Protein AF-A0A4Q3S4Y3-F1 (afdb_monomer_lite)

Secondary structure (DSSP, 8-state):
--SSSSSSTTSSS---------B--HHHHHHHHHHHHHHHHHHSSSHHHHHHHHHHHHHHHHTTTTTT--BHHHHHHHHHHHHHHHHT-TT------HHHHHHHHS--S--S------------------PPP----

Radius of gyration: 25.53 Å; chains: 1; bounding box: 61×47×83 Å

Structure (mmCIF, N/CA/C/O backbone):
data_AF-A0A4Q3S4Y3-F1
#
_entry.id   AF-A0A4Q3S4Y3-F1
#
loop_
_atom_site.group_PDB
_atom_site.id
_atom_site.type_symbol
_atom_site.label_atom_id
_atom_site.label_alt_id
_atom_site.label_comp_id
_atom_site.label_asym_id
_atom_site.label_entity_id
_atom_site.label_seq_id
_atom_site.pdbx_PDB_ins_code
_atom_site.Cartn_x
_atom_site.Cartn_y
_atom_site.Cartn_z
_atom_site.occupancy
_atom_site.B_iso_or_equiv
_atom_site.auth_seq_id
_atom_site.auth_comp_id
_atom_site.auth_asym_id
_atom_site.auth_atom_id
_atom_site.pdbx_PDB_model_num
ATOM 1 N N . MET A 1 1 ? 48.819 12.929 -42.596 1.00 55.38 1 MET A N 1
ATOM 2 C CA . MET A 1 1 ? 48.352 12.355 -41.310 1.00 55.38 1 MET A CA 1
ATOM 3 C C . MET A 1 1 ? 47.287 13.236 -40.634 1.00 55.38 1 MET A C 1
ATOM 5 O O . MET A 1 1 ? 47.481 13.686 -39.518 1.00 55.38 1 MET A O 1
ATOM 9 N N . ARG A 1 2 ? 46.158 13.527 -41.299 1.00 53.62 2 ARG A N 1
ATOM 10 C CA . ARG A 1 2 ? 45.010 14.245 -40.686 1.00 53.62 2 ARG A CA 1
ATOM 11 C C . ARG A 1 2 ? 43.663 13.544 -40.907 1.00 53.62 2 ARG A C 1
ATOM 13 O O . ARG A 1 2 ? 42.694 13.854 -40.235 1.00 53.62 2 ARG A O 1
ATOM 20 N N . ILE A 1 3 ? 43.636 12.551 -41.797 1.00 51.25 3 ILE A N 1
ATOM 21 C CA . ILE A 1 3 ? 42.445 11.761 -42.142 1.00 51.25 3 ILE A CA 1
ATOM 22 C C . ILE A 1 3 ? 42.269 10.568 -41.177 1.00 51.25 3 ILE A C 1
ATOM 24 O O . ILE A 1 3 ? 41.163 10.079 -40.993 1.00 51.25 3 ILE A O 1
ATOM 28 N N . LEU A 1 4 ? 43.335 10.158 -40.473 1.00 42.78 4 LEU A N 1
ATOM 29 C CA . LEU A 1 4 ? 43.306 9.037 -39.522 1.00 42.78 4 LEU A CA 1
ATOM 30 C C . LEU A 1 4 ? 42.667 9.395 -38.164 1.00 42.78 4 LEU A C 1
ATOM 32 O O . LEU A 1 4 ? 42.208 8.512 -37.452 1.00 42.78 4 LEU A O 1
ATOM 36 N N . HIS A 1 5 ? 42.587 10.682 -37.809 1.00 45.69 5 HIS A N 1
ATOM 37 C CA . HIS A 1 5 ? 41.916 11.130 -36.578 1.00 45.69 5 HIS A CA 1
ATOM 38 C C . HIS A 1 5 ? 40.423 11.418 -36.769 1.00 45.69 5 HIS A C 1
ATOM 40 O O . HIS A 1 5 ? 39.700 11.525 -35.785 1.00 45.69 5 HIS A O 1
ATOM 46 N N . LEU A 1 6 ? 39.938 11.476 -38.016 1.00 42.94 6 LEU A N 1
ATOM 47 C CA . LEU A 1 6 ? 38.515 11.692 -38.291 1.00 42.94 6 LEU A CA 1
ATOM 48 C C . LEU A 1 6 ? 37.678 10.402 -38.174 1.00 42.94 6 LEU A C 1
ATOM 50 O O . LEU A 1 6 ? 36.459 10.473 -38.084 1.00 42.94 6 LEU A O 1
ATOM 54 N N . LEU A 1 7 ? 38.327 9.232 -38.150 1.00 45.72 7 LEU A N 1
ATOM 55 C CA . LEU A 1 7 ? 37.680 7.910 -38.124 1.00 45.72 7 LEU A CA 1
ATOM 56 C C . LEU A 1 7 ? 37.496 7.325 -36.712 1.00 45.72 7 LEU A C 1
ATOM 58 O O . LEU A 1 7 ? 36.785 6.341 -36.553 1.00 45.72 7 LEU A O 1
ATOM 62 N N . ILE A 1 8 ? 38.104 7.931 -35.686 1.00 50.34 8 ILE A N 1
ATOM 63 C CA . ILE A 1 8 ? 37.985 7.486 -34.283 1.00 50.34 8 ILE A CA 1
ATOM 64 C C . ILE A 1 8 ? 36.903 8.289 -33.529 1.00 50.34 8 ILE A C 1
ATOM 66 O O . ILE A 1 8 ? 36.386 7.837 -32.514 1.00 50.34 8 ILE A O 1
ATOM 70 N N . SER A 1 9 ? 36.483 9.444 -34.060 1.00 46.34 9 SER A N 1
ATOM 71 C CA . SER A 1 9 ? 35.478 10.314 -33.426 1.00 46.34 9 SER A CA 1
ATOM 72 C C . SER A 1 9 ? 34.021 9.879 -33.646 1.00 46.34 9 SER A C 1
ATOM 74 O O . SER A 1 9 ? 33.128 10.400 -32.985 1.00 46.34 9 SER A O 1
ATOM 76 N N . THR A 1 10 ? 33.755 8.944 -34.562 1.00 50.88 10 THR A N 1
ATOM 77 C CA . THR A 1 10 ? 32.397 8.488 -34.923 1.00 50.88 10 THR A CA 1
ATOM 78 C C . THR A 1 10 ? 31.917 7.257 -34.152 1.00 50.88 10 THR A C 1
ATOM 80 O O . THR A 1 10 ? 30.771 6.848 -34.319 1.00 50.88 10 THR A O 1
ATOM 83 N N . LEU A 1 11 ? 32.738 6.681 -33.269 1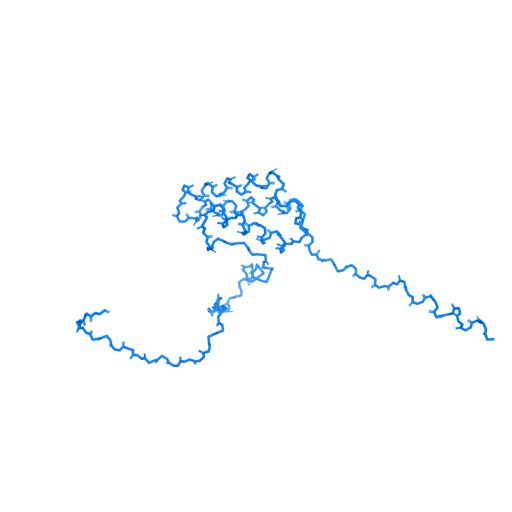.00 51.53 11 LEU A N 1
ATOM 84 C CA . LEU A 1 11 ? 32.415 5.451 -32.537 1.00 51.53 11 LEU A CA 1
ATOM 85 C C . LEU A 1 11 ? 32.033 5.722 -31.070 1.00 51.53 11 LEU A C 1
ATOM 87 O O . LEU A 1 11 ? 32.508 5.047 -30.164 1.00 51.53 11 LEU A O 1
ATOM 91 N N . ALA A 1 12 ? 31.209 6.746 -30.825 1.00 55.12 12 ALA A N 1
ATOM 92 C CA . ALA A 1 12 ? 30.870 7.198 -29.469 1.00 55.12 12 ALA A CA 1
ATOM 93 C C . ALA A 1 12 ? 29.370 7.444 -29.206 1.00 55.12 12 ALA A C 1
ATOM 95 O O . ALA A 1 12 ? 29.053 8.156 -28.258 1.00 55.12 12 ALA A O 1
ATOM 96 N N . LEU A 1 13 ? 28.428 6.922 -30.008 1.00 57.16 13 LEU A N 1
ATOM 97 C CA . LEU A 1 13 ? 27.037 7.416 -29.923 1.00 57.16 13 LEU A CA 1
ATOM 98 C C . LEU A 1 13 ? 25.885 6.411 -29.839 1.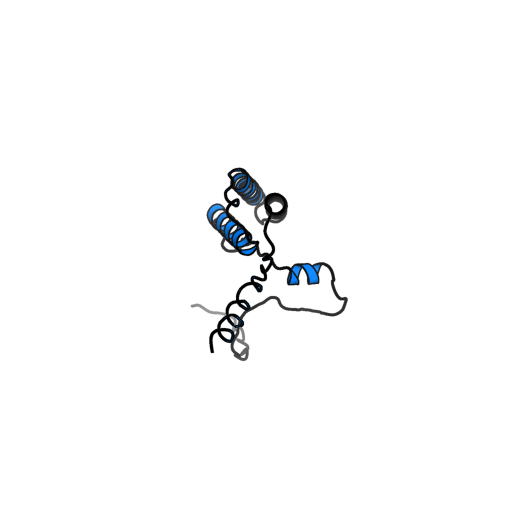00 57.16 13 LEU A C 1
ATOM 100 O O . LEU A 1 13 ? 24.746 6.858 -29.802 1.00 57.16 13 LEU A O 1
ATOM 104 N N . PHE A 1 14 ? 26.096 5.099 -29.734 1.00 59.53 14 PHE A N 1
ATOM 105 C CA . PHE A 1 14 ? 24.944 4.189 -29.642 1.00 59.53 14 PHE A CA 1
ATOM 106 C C . PHE A 1 14 ? 25.211 2.978 -28.762 1.00 59.53 14 PHE A C 1
ATOM 108 O O . PHE A 1 14 ? 25.504 1.912 -29.276 1.00 59.53 14 PHE A O 1
ATOM 115 N N . ASN A 1 15 ? 25.096 3.140 -27.443 1.00 49.38 15 ASN A N 1
ATOM 116 C CA . ASN A 1 15 ? 24.722 2.053 -26.527 1.00 49.38 15 ASN A CA 1
ATOM 117 C C . ASN A 1 15 ? 24.194 2.630 -25.200 1.00 49.38 15 ASN A C 1
ATOM 119 O O . ASN A 1 15 ? 24.648 2.266 -24.120 1.00 49.38 15 ASN A O 1
ATOM 123 N N . VAL A 1 16 ? 23.216 3.539 -25.265 1.00 60.38 16 VAL A N 1
ATOM 124 C CA . VAL A 1 16 ? 22.325 3.757 -24.115 1.00 60.38 16 VAL A CA 1
ATOM 125 C C . VAL A 1 16 ? 21.198 2.746 -24.273 1.00 60.38 16 VAL A C 1
ATOM 127 O O . VAL A 1 16 ? 20.147 3.043 -24.832 1.00 60.38 16 VAL A O 1
ATOM 130 N N . GLN A 1 17 ? 21.458 1.500 -23.878 1.00 58.50 17 GLN A N 1
ATOM 131 C CA . GLN A 1 17 ? 20.370 0.553 -23.682 1.00 58.50 17 GLN A CA 1
ATOM 132 C C . GLN A 1 17 ? 19.602 1.053 -22.462 1.00 58.50 17 GLN A C 1
ATOM 134 O O . GLN A 1 17 ? 20.082 0.948 -21.336 1.00 58.50 17 GLN A O 1
ATOM 139 N N . SER A 1 18 ? 18.446 1.674 -22.690 1.00 54.44 18 SER A N 1
ATOM 140 C CA . SER A 1 18 ? 17.485 1.934 -21.628 1.00 54.44 18 SER A CA 1
ATOM 141 C C . SER A 1 18 ? 17.069 0.583 -21.068 1.00 54.44 18 SER A C 1
ATOM 143 O O . SER A 1 18 ? 16.241 -0.116 -21.647 1.00 54.44 18 SER A O 1
ATOM 145 N N . THR A 1 19 ? 17.682 0.190 -19.956 1.00 56.91 19 THR A N 1
ATOM 146 C CA . THR A 1 19 ? 17.191 -0.894 -19.120 1.00 56.91 19 THR A CA 1
ATOM 147 C C . THR A 1 19 ? 15.763 -0.513 -18.759 1.00 56.91 19 THR A C 1
ATOM 149 O O . THR A 1 19 ? 15.550 0.432 -18.000 1.00 56.91 19 THR A O 1
ATOM 152 N N . THR A 1 20 ? 14.770 -1.179 -19.347 1.00 53.25 20 THR A N 1
ATOM 153 C CA . THR A 1 20 ? 13.370 -0.990 -18.971 1.00 53.25 20 THR A CA 1
ATOM 154 C C . THR A 1 20 ? 13.192 -1.611 -17.592 1.00 53.25 20 THR A C 1
ATOM 156 O O . THR A 1 20 ? 12.736 -2.747 -17.457 1.00 53.25 20 THR A O 1
ATOM 159 N N . ALA A 1 21 ? 13.618 -0.885 -16.557 1.00 60.31 21 ALA A N 1
ATOM 160 C CA . ALA A 1 21 ? 13.120 -1.096 -15.214 1.00 60.31 21 ALA A CA 1
ATOM 161 C C . ALA A 1 21 ? 11.594 -1.095 -15.328 1.00 60.31 21 ALA A C 1
ATOM 163 O O . ALA A 1 21 ? 11.022 -0.230 -15.991 1.00 60.31 21 ALA A O 1
ATOM 164 N N . GLN A 1 22 ? 10.953 -2.131 -14.793 1.00 66.56 22 GLN A N 1
ATOM 165 C CA . GLN A 1 22 ? 9.523 -2.349 -14.944 1.00 66.56 22 GLN A CA 1
ATOM 166 C C . GLN A 1 22 ? 8.775 -1.186 -14.279 1.00 66.56 22 GLN A C 1
ATOM 168 O O . GLN A 1 22 ? 8.586 -1.174 -13.065 1.00 66.56 22 GLN A O 1
ATOM 173 N N . GLU A 1 23 ? 8.425 -0.181 -15.080 1.00 79.00 23 GLU A N 1
ATOM 174 C CA . GLU A 1 23 ? 7.842 1.065 -14.597 1.00 79.00 23 GLU A CA 1
ATOM 175 C C . GLU A 1 23 ? 6.468 0.785 -13.982 1.00 79.00 23 GLU A C 1
ATOM 177 O O . GLU A 1 23 ? 5.633 0.063 -14.553 1.00 79.00 23 GLU A O 1
ATOM 182 N N . VAL A 1 24 ? 6.239 1.336 -12.790 1.00 87.62 24 VAL A N 1
ATOM 183 C CA . VAL A 1 24 ? 4.954 1.212 -12.109 1.00 87.62 24 VAL A CA 1
ATOM 184 C C . VAL A 1 24 ? 4.027 2.337 -12.571 1.00 87.62 24 VAL A C 1
ATOM 186 O O . VAL A 1 24 ? 4.179 3.502 -12.210 1.00 87.62 24 VAL A O 1
ATOM 189 N N . THR A 1 25 ? 3.051 1.996 -13.411 1.00 92.19 25 THR A N 1
ATOM 190 C CA . THR A 1 25 ? 2.072 2.974 -13.904 1.00 92.19 25 THR A CA 1
ATOM 191 C C . THR A 1 25 ? 1.055 3.324 -12.813 1.00 92.19 25 THR A C 1
ATOM 193 O O . THR A 1 25 ? 0.793 2.522 -11.915 1.00 92.19 25 THR A O 1
ATOM 196 N N . ALA A 1 26 ? 0.432 4.504 -12.904 1.00 92.38 26 ALA A N 1
ATOM 197 C CA . ALA A 1 26 ? -0.595 4.935 -11.947 1.00 92.38 26 ALA A CA 1
ATOM 198 C C . ALA A 1 26 ? -1.772 3.948 -11.854 1.00 92.38 26 ALA A C 1
ATOM 200 O O . ALA A 1 26 ? -2.233 3.630 -10.761 1.00 92.38 26 ALA A O 1
ATOM 201 N N . GLU A 1 27 ? -2.211 3.407 -12.991 1.00 93.75 27 GLU A N 1
ATOM 202 C CA . GLU A 1 27 ? -3.250 2.373 -13.051 1.00 93.75 27 GLU A CA 1
ATOM 203 C C . GLU A 1 27 ? -2.845 1.123 -12.255 1.00 93.75 27 GLU A C 1
ATOM 205 O O . GLU A 1 27 ? -3.577 0.682 -11.370 1.00 93.75 27 GLU A O 1
ATOM 210 N N . LYS A 1 28 ? -1.626 0.616 -12.479 1.00 93.88 28 LYS A N 1
ATOM 211 C CA . LYS A 1 28 ? -1.100 -0.554 -11.765 1.00 93.88 28 LYS A CA 1
ATOM 212 C C . LYS A 1 28 ? -0.948 -0.303 -10.263 1.00 93.88 28 LYS A C 1
ATOM 214 O O . LYS A 1 28 ? -1.212 -1.212 -9.476 1.00 93.88 28 LYS A O 1
ATOM 219 N N . ARG A 1 29 ? -0.558 0.912 -9.848 1.00 94.88 29 ARG A N 1
ATOM 220 C CA . ARG A 1 29 ? -0.533 1.300 -8.425 1.00 94.88 29 ARG A CA 1
ATOM 221 C C . ARG A 1 29 ? -1.935 1.275 -7.822 1.00 94.88 29 ARG A C 1
ATOM 223 O O . ARG A 1 29 ? -2.126 0.669 -6.770 1.00 94.88 29 ARG A O 1
ATOM 230 N N . ASN A 1 30 ? -2.914 1.875 -8.497 1.00 96.75 30 ASN A N 1
ATOM 231 C CA . ASN A 1 30 ? -4.300 1.923 -8.027 1.00 96.75 30 ASN A CA 1
ATOM 232 C C . ASN A 1 30 ? -4.884 0.519 -7.843 1.00 96.75 30 ASN A C 1
ATOM 234 O O . ASN A 1 30 ? -5.472 0.222 -6.798 1.00 96.75 30 ASN A O 1
ATOM 238 N N . ASP A 1 31 ? -4.668 -0.364 -8.816 1.00 96.50 31 ASP A N 1
ATOM 239 C CA . ASP A 1 31 ? -5.106 -1.756 -8.733 1.00 96.50 31 ASP A CA 1
ATOM 240 C C . ASP A 1 31 ? -4.409 -2.514 -7.602 1.00 96.50 31 ASP A C 1
ATOM 242 O O . ASP A 1 31 ? -5.052 -3.273 -6.869 1.00 96.50 31 ASP A O 1
ATOM 246 N N . ALA A 1 32 ? -3.107 -2.291 -7.409 1.00 96.38 32 ALA A N 1
ATOM 247 C CA . ALA A 1 32 ? -2.372 -2.883 -6.300 1.00 96.38 32 ALA A CA 1
ATOM 248 C C . ALA A 1 32 ? -2.941 -2.427 -4.947 1.00 96.38 32 ALA A C 1
ATOM 250 O O . ALA A 1 32 ? -3.276 -3.278 -4.123 1.00 96.38 32 ALA A O 1
ATOM 251 N N . ILE A 1 33 ? -3.144 -1.120 -4.731 1.00 98.25 33 ILE A N 1
ATOM 252 C CA . ILE A 1 33 ? -3.729 -0.592 -3.485 1.00 98.25 33 ILE A CA 1
ATOM 253 C C . ILE A 1 33 ? -5.129 -1.148 -3.244 1.00 98.25 33 ILE A C 1
ATOM 255 O O . ILE A 1 33 ? -5.446 -1.556 -2.125 1.00 98.25 33 ILE A O 1
ATOM 259 N N . LYS A 1 34 ? -5.968 -1.206 -4.281 1.00 98.31 34 LYS A N 1
ATOM 260 C CA . LYS A 1 34 ? -7.317 -1.768 -4.177 1.00 98.31 34 LYS A CA 1
ATOM 261 C C . LYS A 1 34 ? -7.281 -3.217 -3.690 1.00 98.31 34 LYS A C 1
ATOM 263 O O . LYS A 1 34 ? -8.043 -3.582 -2.794 1.00 98.31 34 LYS A O 1
ATOM 268 N N . ASN A 1 35 ? -6.388 -4.030 -4.252 1.00 97.75 35 ASN A N 1
ATOM 269 C CA . ASN A 1 35 ? -6.229 -5.423 -3.849 1.00 97.75 35 ASN A CA 1
ATOM 270 C C . ASN A 1 35 ? -5.650 -5.548 -2.436 1.00 97.75 35 ASN A C 1
ATOM 272 O O . ASN A 1 35 ? -6.185 -6.312 -1.639 1.00 97.75 35 ASN A O 1
ATOM 276 N N . ILE A 1 36 ? -4.625 -4.766 -2.093 1.00 97.94 36 ILE A N 1
ATOM 277 C CA . ILE A 1 36 ? -4.025 -4.742 -0.751 1.00 97.94 36 ILE A CA 1
ATOM 278 C C . ILE A 1 36 ? -5.083 -4.397 0.303 1.00 97.94 36 ILE A C 1
ATOM 280 O O . ILE A 1 36 ? -5.249 -5.138 1.269 1.00 97.94 36 ILE A O 1
ATOM 284 N N . ALA A 1 37 ? -5.858 -3.332 0.089 1.00 98.25 37 ALA A N 1
ATOM 285 C CA . ALA A 1 37 ? -6.929 -2.923 0.994 1.00 98.25 37 ALA A CA 1
ATOM 286 C C . ALA A 1 37 ? -7.980 -4.030 1.174 1.00 98.25 37 ALA A C 1
ATOM 288 O O . ALA A 1 37 ? -8.376 -4.329 2.300 1.00 98.25 37 ALA A O 1
ATOM 289 N N . LYS A 1 38 ? -8.383 -4.690 0.079 1.00 98.19 38 LYS A N 1
ATOM 290 C CA . LYS A 1 38 ? -9.300 -5.837 0.127 1.00 98.19 38 LYS A CA 1
ATOM 291 C C . LYS A 1 38 ? -8.726 -6.991 0.956 1.00 98.19 38 LYS A C 1
ATOM 293 O O . LYS A 1 38 ? -9.440 -7.547 1.785 1.00 98.19 38 LYS A O 1
ATOM 298 N N . TYR A 1 39 ? -7.459 -7.351 0.745 1.00 97.19 39 TYR A N 1
ATOM 299 C CA . TYR A 1 39 ? -6.813 -8.431 1.492 1.00 97.19 39 TYR A CA 1
ATOM 300 C C . TYR A 1 39 ? -6.688 -8.105 2.981 1.00 97.19 39 TYR A C 1
ATOM 302 O O . TYR A 1 39 ? -6.996 -8.965 3.803 1.00 97.19 39 TYR A O 1
ATOM 310 N N . ILE A 1 40 ? -6.304 -6.877 3.333 1.00 98.00 40 ILE A N 1
ATOM 311 C CA . ILE A 1 40 ? -6.204 -6.440 4.730 1.00 98.00 40 ILE A CA 1
ATOM 312 C C . ILE A 1 40 ? -7.579 -6.487 5.403 1.00 98.00 40 ILE A C 1
ATOM 314 O O . ILE A 1 40 ? -7.718 -7.115 6.446 1.00 98.00 40 ILE A O 1
ATOM 318 N N . ALA A 1 41 ? -8.610 -5.896 4.793 1.00 97.94 41 ALA A N 1
ATOM 319 C CA . ALA A 1 41 ? -9.953 -5.882 5.372 1.00 97.94 41 ALA A CA 1
ATOM 320 C C . ALA A 1 41 ? -10.510 -7.295 5.627 1.00 97.94 41 ALA A C 1
ATOM 322 O O . ALA A 1 41 ? -11.232 -7.501 6.597 1.00 97.94 41 ALA A O 1
ATOM 323 N N . ALA A 1 42 ? -10.173 -8.260 4.766 1.00 97.56 42 ALA A N 1
ATOM 324 C CA . ALA A 1 42 ? -10.682 -9.625 4.860 1.00 97.56 42 ALA A CA 1
ATOM 325 C C . ALA A 1 42 ? -9.880 -10.540 5.803 1.00 97.56 42 ALA A C 1
ATOM 327 O O . ALA A 1 42 ? -10.454 -11.476 6.349 1.00 97.56 42 ALA A O 1
ATOM 328 N N . ASN A 1 43 ? -8.571 -10.315 5.963 1.00 97.06 43 ASN A N 1
ATOM 329 C CA . ASN A 1 43 ? -7.676 -11.289 6.608 1.00 97.06 43 ASN A CA 1
ATOM 330 C C . ASN A 1 43 ? -6.961 -10.754 7.853 1.00 97.06 43 ASN A C 1
ATOM 332 O O . ASN A 1 43 ? -6.254 -11.509 8.518 1.00 97.06 43 ASN A O 1
ATOM 336 N N . TYR A 1 44 ? -7.093 -9.465 8.174 1.00 96.75 44 TYR A N 1
ATOM 337 C CA . TYR A 1 44 ? -6.464 -8.926 9.373 1.00 96.75 44 TYR A CA 1
ATOM 338 C C . TYR A 1 44 ? -7.144 -9.473 10.635 1.00 96.75 44 TYR A C 1
ATOM 340 O O . TYR A 1 44 ? -8.368 -9.554 10.708 1.00 96.75 44 TYR A O 1
ATOM 348 N N . VAL A 1 45 ? -6.340 -9.827 11.644 1.00 96.19 45 VAL A N 1
ATOM 349 C CA . VAL A 1 45 ? -6.798 -10.538 12.854 1.00 96.19 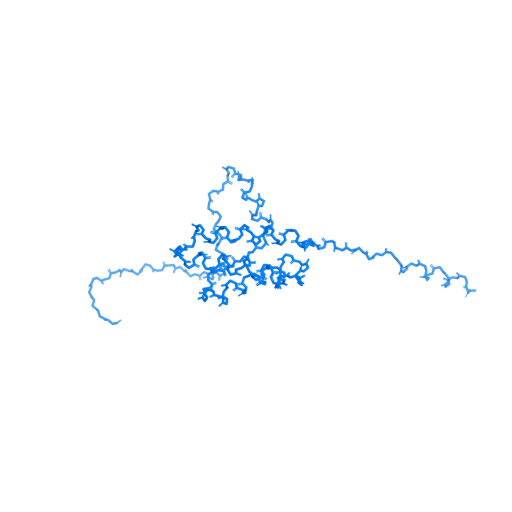45 VAL A CA 1
ATOM 350 C C . VAL A 1 45 ? -7.916 -9.806 13.605 1.00 96.19 45 VAL A C 1
ATOM 352 O O . VAL A 1 45 ? -8.802 -10.432 14.178 1.00 96.19 45 VAL A O 1
ATOM 355 N N . ASN A 1 46 ? -7.893 -8.472 13.581 1.00 97.00 46 ASN A 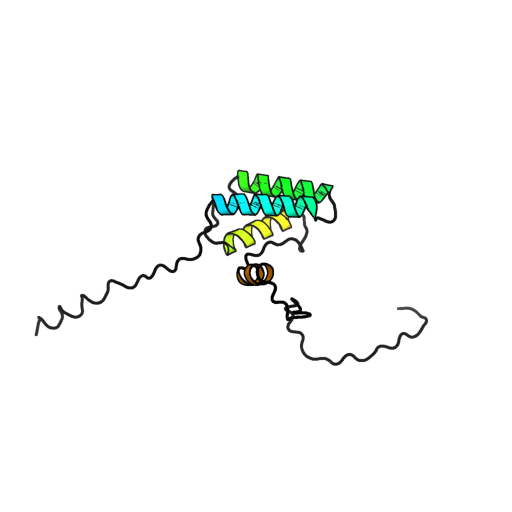N 1
ATOM 356 C CA . ASN A 1 46 ? -8.963 -7.630 14.096 1.00 97.00 46 ASN A CA 1
ATOM 357 C C . ASN A 1 46 ? -9.706 -6.996 12.913 1.00 97.00 46 ASN A C 1
ATOM 359 O O . ASN A 1 46 ? -9.151 -6.136 12.230 1.00 97.00 46 ASN A O 1
ATOM 363 N N . ALA A 1 47 ? -10.954 -7.406 12.683 1.00 97.25 47 ALA A N 1
ATOM 364 C CA . ALA A 1 47 ? -11.729 -6.992 11.512 1.00 97.25 47 ALA A CA 1
ATOM 365 C C . ALA A 1 47 ? -11.972 -5.474 11.446 1.00 97.25 47 ALA A C 1
ATOM 367 O O . ALA A 1 47 ? -11.826 -4.868 10.385 1.00 97.25 47 ALA A O 1
ATOM 368 N N . GLU A 1 48 ? -12.293 -4.840 12.577 1.00 97.94 48 GLU A N 1
ATOM 369 C CA . GLU A 1 48 ? -12.532 -3.394 12.639 1.00 97.94 48 GLU A CA 1
ATOM 370 C C . GLU A 1 48 ? -11.263 -2.613 12.279 1.00 97.94 48 GLU A C 1
ATOM 372 O O . GLU A 1 48 ? -11.273 -1.764 11.383 1.00 97.94 48 GLU A O 1
ATOM 377 N N . LYS A 1 49 ? -10.138 -2.962 12.913 1.00 97.56 49 LYS A N 1
ATOM 378 C CA . LYS A 1 49 ? -8.838 -2.357 12.619 1.00 97.56 49 LYS A CA 1
ATOM 379 C C . LYS A 1 49 ? -8.401 -2.648 11.181 1.00 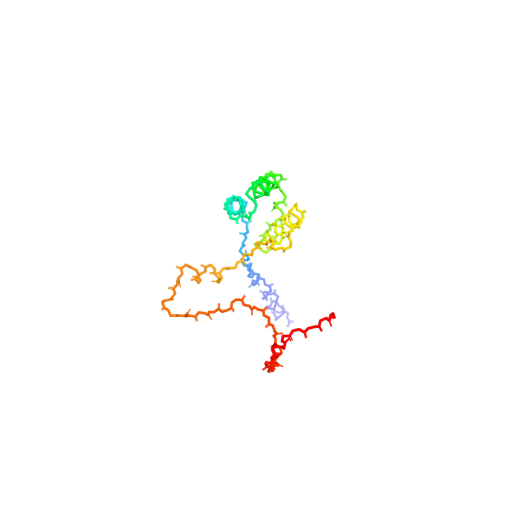97.56 49 LYS A C 1
ATOM 381 O O . LYS A 1 49 ? -7.865 -1.764 10.521 1.00 97.56 49 LYS A O 1
ATOM 386 N N . GLY A 1 50 ? -8.687 -3.841 10.659 1.00 98.19 50 GLY A N 1
ATOM 387 C CA . GLY A 1 50 ? -8.471 -4.190 9.253 1.00 98.19 50 GLY A CA 1
ATOM 388 C C . GLY A 1 50 ? -9.220 -3.255 8.300 1.00 98.19 50 GLY A C 1
ATOM 389 O O . GLY A 1 50 ? -8.632 -2.746 7.346 1.00 98.19 50 GLY A O 1
ATOM 390 N N . GLY A 1 51 ? -10.488 -2.951 8.596 1.00 98.38 51 GLY A N 1
ATOM 391 C CA . GLY A 1 51 ? -11.288 -1.975 7.850 1.00 98.38 51 GLY A CA 1
ATOM 392 C C . GLY A 1 51 ? -10.724 -0.551 7.912 1.00 98.38 51 GLY A C 1
ATOM 393 O O . GLY A 1 51 ? -10.672 0.141 6.890 1.00 98.38 51 GLY A O 1
ATOM 394 N N . GLN A 1 52 ? -10.240 -0.123 9.080 1.00 98.56 52 GLN A N 1
ATOM 395 C CA . GLN A 1 52 ? -9.581 1.178 9.249 1.00 98.56 52 GLN A CA 1
ATOM 396 C C . GLN A 1 52 ? -8.289 1.272 8.423 1.00 98.56 52 GLN A C 1
ATOM 398 O O . GLN A 1 52 ? -8.102 2.245 7.694 1.00 98.56 52 GLN A O 1
ATOM 403 N N . ILE A 1 53 ? -7.428 0.247 8.470 1.00 98.44 53 ILE A N 1
ATOM 404 C CA . ILE A 1 53 ? -6.177 0.198 7.693 1.00 98.44 53 ILE A CA 1
ATOM 405 C C . ILE A 1 53 ? -6.474 0.206 6.187 1.00 98.44 53 ILE A C 1
ATOM 407 O O . ILE A 1 53 ? -5.851 0.958 5.435 1.00 98.44 53 ILE A O 1
ATOM 411 N N . ALA A 1 54 ? -7.447 -0.593 5.740 1.00 98.50 54 ALA A N 1
ATOM 412 C CA . ALA A 1 54 ? -7.860 -0.652 4.340 1.00 98.50 54 ALA A CA 1
ATOM 413 C C . ALA A 1 54 ? -8.375 0.704 3.825 1.00 98.50 54 ALA A C 1
ATOM 415 O O . ALA A 1 54 ? -7.997 1.145 2.739 1.00 98.50 54 ALA A O 1
ATOM 416 N N . SER A 1 55 ? -9.194 1.391 4.623 1.00 98.62 55 SER A N 1
ATOM 417 C CA . SER A 1 55 ? -9.724 2.717 4.274 1.00 98.62 55 SER A CA 1
ATOM 418 C C . SER A 1 55 ? -8.619 3.776 4.246 1.00 98.62 55 SER A C 1
ATOM 420 O O . SER A 1 55 ? -8.590 4.644 3.367 1.00 98.62 55 SER A O 1
ATOM 422 N N . HIS A 1 56 ? -7.677 3.687 5.188 1.00 98.50 56 HIS A N 1
ATOM 423 C CA . HIS A 1 56 ? -6.530 4.583 5.278 1.00 98.50 56 HIS A CA 1
ATOM 424 C C . HIS A 1 56 ? -5.620 4.472 4.054 1.00 98.50 56 HIS A C 1
ATOM 426 O O . HIS A 1 56 ? -5.342 5.484 3.412 1.00 98.50 56 HIS A O 1
ATOM 432 N N . ILE A 1 57 ? -5.216 3.258 3.663 1.00 98.38 57 ILE A N 1
ATOM 433 C CA . ILE A 1 57 ? -4.297 3.080 2.529 1.00 98.38 57 ILE A CA 1
ATOM 434 C C . ILE A 1 57 ? -4.929 3.507 1.193 1.00 98.38 57 ILE A C 1
ATOM 436 O O . ILE A 1 57 ? -4.255 4.088 0.341 1.00 98.38 57 ILE A O 1
ATOM 440 N N . GLN A 1 58 ? -6.240 3.306 1.023 1.00 98.50 58 GLN A N 1
ATOM 441 C CA . GLN A 1 58 ? -6.982 3.831 -0.129 1.00 98.50 58 GLN A CA 1
ATOM 442 C C . GLN A 1 58 ? -7.009 5.362 -0.136 1.00 98.50 58 GLN A C 1
ATOM 444 O O . GLN A 1 58 ? -6.789 5.980 -1.178 1.00 98.50 58 GLN A O 1
ATOM 449 N N . SER A 1 59 ? -7.229 5.976 1.027 1.00 98.50 59 SER A N 1
ATOM 450 C CA . SER A 1 59 ? -7.223 7.433 1.178 1.00 98.50 59 SER A CA 1
ATOM 451 C C . SER A 1 59 ? -5.841 8.033 0.912 1.00 98.50 59 SER A C 1
ATOM 453 O O . SER A 1 59 ? -5.744 9.070 0.260 1.00 98.50 59 SER A O 1
ATOM 455 N N . ALA A 1 60 ? -4.770 7.385 1.376 1.00 98.12 60 ALA A N 1
ATOM 456 C CA . ALA A 1 60 ? -3.389 7.771 1.086 1.00 98.12 60 ALA A CA 1
ATOM 457 C C . ALA A 1 60 ? -3.110 7.745 -0.425 1.00 98.12 60 ALA A C 1
ATOM 459 O O . ALA A 1 60 ? -2.587 8.709 -0.986 1.00 98.12 60 ALA A O 1
ATOM 460 N N . ASN A 1 61 ? -3.545 6.682 -1.107 1.00 97.75 61 ASN A N 1
ATOM 461 C CA . ASN A 1 61 ? -3.419 6.579 -2.557 1.00 97.75 61 ASN A CA 1
ATOM 462 C C . ASN A 1 61 ? -4.205 7.670 -3.294 1.00 97.75 61 ASN A C 1
ATOM 464 O O . ASN A 1 61 ? -3.660 8.314 -4.182 1.00 97.75 61 ASN A O 1
ATOM 468 N N . PHE A 1 62 ? -5.451 7.938 -2.890 1.00 97.12 62 PHE A N 1
ATOM 469 C CA . PHE A 1 62 ? -6.262 9.012 -3.475 1.00 97.12 62 PHE A CA 1
ATOM 470 C C . PHE A 1 62 ? -5.622 10.401 -3.311 1.00 97.12 62 PHE A C 1
ATOM 472 O O . PHE A 1 62 ? -5.763 11.257 -4.178 1.00 97.12 62 PHE A O 1
ATOM 479 N N . LYS A 1 63 ? -4.877 10.621 -2.222 1.00 97.88 63 LYS A N 1
ATOM 480 C CA . LYS A 1 63 ? -4.120 11.858 -1.969 1.00 97.88 63 LYS A CA 1
ATOM 481 C C . LYS A 1 63 ? -2.795 11.941 -2.742 1.00 97.88 63 LYS A C 1
ATOM 483 O O . LYS A 1 63 ? -2.028 12.874 -2.516 1.00 97.88 63 LYS A O 1
ATOM 488 N N . GLY A 1 64 ? -2.501 10.972 -3.609 1.00 97.06 64 GLY A N 1
ATOM 489 C CA . GLY A 1 64 ? -1.276 10.936 -4.407 1.00 97.06 64 GLY A CA 1
ATOM 490 C C . GLY A 1 64 ? -0.022 10.570 -3.614 1.00 97.06 64 GLY A C 1
ATOM 491 O O . GLY A 1 64 ? 1.099 10.834 -4.052 1.00 97.06 64 GLY A O 1
ATOM 492 N N . GLN A 1 65 ? -0.167 9.948 -2.437 1.00 97.44 65 GLN A N 1
ATOM 493 C CA . GLN A 1 65 ? 0.971 9.632 -1.568 1.00 97.44 65 GLN A CA 1
ATOM 494 C C . GLN A 1 65 ? 2.002 8.699 -2.227 1.00 97.44 65 GLN A C 1
ATOM 496 O O . GLN A 1 65 ? 3.180 8.733 -1.874 1.00 97.44 65 GLN A O 1
ATOM 501 N N . PHE A 1 66 ? 1.577 7.909 -3.217 1.00 96.81 66 PHE A N 1
ATOM 502 C CA . PHE A 1 66 ? 2.424 6.965 -3.950 1.00 96.81 66 PHE A CA 1
ATOM 503 C C . PHE A 1 66 ? 2.777 7.431 -5.369 1.00 96.81 66 PHE A C 1
ATOM 505 O O . PHE A 1 66 ? 3.389 6.675 -6.120 1.00 96.81 66 PHE A O 1
ATOM 512 N N . ASP A 1 67 ? 2.435 8.664 -5.755 1.00 95.81 67 ASP A N 1
ATOM 513 C CA . ASP A 1 67 ? 2.597 9.121 -7.143 1.00 95.81 67 ASP A CA 1
ATOM 514 C C . ASP A 1 67 ? 4.045 9.301 -7.581 1.00 95.81 67 ASP A C 1
ATOM 516 O O . ASP A 1 67 ? 4.347 9.239 -8.770 1.00 95.81 67 ASP A O 1
ATOM 520 N N . LYS A 1 68 ? 4.946 9.472 -6.613 1.00 93.88 68 LYS A N 1
ATOM 521 C CA . LYS A 1 68 ? 6.386 9.581 -6.855 1.00 93.88 68 LYS A CA 1
ATOM 522 C C . LYS A 1 68 ? 7.069 8.230 -7.073 1.00 93.88 68 LYS A C 1
ATOM 524 O O . LYS A 1 68 ? 8.234 8.223 -7.450 1.00 93.88 68 LYS A O 1
ATOM 529 N N . ALA A 1 69 ? 6.388 7.111 -6.817 1.00 94.69 69 ALA A N 1
ATOM 530 C CA . ALA A 1 69 ? 6.965 5.792 -7.037 1.00 94.69 69 ALA A CA 1
ATOM 531 C C . ALA A 1 69 ? 6.999 5.487 -8.539 1.00 94.69 69 ALA A C 1
ATOM 533 O O . ALA A 1 69 ? 5.952 5.383 -9.183 1.00 94.69 69 ALA A O 1
ATOM 534 N N . THR A 1 70 ? 8.207 5.336 -9.076 1.00 91.19 70 THR A N 1
ATOM 535 C CA . THR A 1 70 ? 8.463 5.004 -10.488 1.00 91.19 70 THR A CA 1
ATOM 536 C C . THR A 1 70 ? 8.777 3.523 -10.674 1.00 91.19 70 THR A C 1
ATOM 538 O O . THR A 1 70 ? 8.557 2.957 -11.746 1.00 91.19 70 THR A O 1
ATOM 541 N N . THR A 1 71 ? 9.206 2.857 -9.601 1.00 92.94 71 THR A N 1
ATOM 542 C CA . THR A 1 71 ? 9.491 1.421 -9.573 1.00 92.94 71 THR A CA 1
ATOM 543 C C . THR A 1 71 ? 8.607 0.684 -8.571 1.00 92.94 71 THR A C 1
ATOM 545 O O . THR A 1 71 ? 8.109 1.256 -7.599 1.00 92.94 71 THR A O 1
ATOM 548 N N . TRP A 1 72 ? 8.448 -0.626 -8.768 1.00 93.69 72 TRP A N 1
ATOM 549 C CA . TRP A 1 72 ? 7.729 -1.478 -7.818 1.00 93.69 72 TRP A CA 1
ATOM 550 C C . TRP A 1 72 ? 8.366 -1.531 -6.427 1.00 93.69 72 TRP A C 1
ATOM 552 O O . TRP A 1 72 ? 7.635 -1.639 -5.450 1.00 93.69 72 TRP A O 1
ATOM 562 N N . LYS A 1 73 ? 9.695 -1.404 -6.343 1.00 94.00 73 LYS A N 1
ATOM 563 C CA . LYS A 1 73 ? 10.437 -1.354 -5.075 1.00 94.00 73 LYS A CA 1
ATOM 564 C C . LYS A 1 73 ? 10.176 -0.057 -4.306 1.00 94.00 73 LYS A C 1
ATOM 566 O O . LYS A 1 73 ? 9.991 -0.057 -3.102 1.00 94.00 73 LYS A O 1
ATOM 571 N N . GLU A 1 74 ? 10.131 1.082 -4.990 1.00 95.25 74 GLU A N 1
ATOM 572 C CA . GLU A 1 74 ? 9.750 2.339 -4.326 1.00 95.25 74 GLU A CA 1
ATOM 573 C C . GLU A 1 74 ? 8.294 2.289 -3.849 1.00 95.25 74 GLU A C 1
ATOM 575 O O . GLU A 1 74 ? 7.953 2.804 -2.782 1.00 95.25 74 GLU A O 1
ATOM 580 N N . PHE A 1 75 ? 7.429 1.659 -4.646 1.00 96.94 75 PHE A N 1
ATOM 581 C CA . PHE A 1 75 ? 6.022 1.502 -4.319 1.00 96.94 75 PHE A CA 1
ATOM 582 C C . PHE A 1 75 ? 5.806 0.582 -3.110 1.00 96.94 75 PHE A C 1
ATOM 584 O O . PHE A 1 75 ? 5.092 0.966 -2.185 1.00 96.94 75 PHE A O 1
ATOM 591 N N . ASP A 1 76 ? 6.418 -0.605 -3.080 1.00 96.38 76 ASP A N 1
ATOM 592 C CA . ASP A 1 76 ? 6.221 -1.564 -1.990 1.00 96.38 76 ASP A CA 1
ATOM 593 C C . ASP A 1 76 ? 6.831 -1.092 -0.658 1.00 96.38 76 ASP A C 1
ATOM 595 O O . ASP A 1 76 ? 6.187 -1.228 0.387 1.00 96.38 76 ASP A O 1
ATOM 599 N N . GLU A 1 77 ? 7.984 -0.419 -0.686 1.00 97.00 77 GLU A N 1
ATOM 600 C CA . GLU A 1 77 ? 8.588 0.255 0.466 1.00 97.00 77 GLU A CA 1
ATOM 601 C C . GLU A 1 77 ? 7.685 1.377 0.989 1.00 97.00 77 GLU A C 1
ATOM 603 O O . GLU A 1 77 ? 7.438 1.468 2.197 1.00 97.00 77 GLU A O 1
ATOM 608 N N . GLY A 1 78 ? 7.153 2.209 0.087 1.00 97.81 78 GLY A N 1
ATOM 609 C CA . GLY A 1 78 ? 6.253 3.310 0.428 1.00 97.81 78 GLY A CA 1
ATOM 610 C C . GLY A 1 78 ? 4.959 2.826 1.079 1.00 97.81 78 GLY A C 1
ATOM 611 O O . GLY A 1 78 ? 4.570 3.327 2.135 1.00 97.81 78 GLY A O 1
ATOM 612 N N . VAL A 1 79 ? 4.322 1.811 0.493 1.00 98.25 79 VAL A N 1
ATOM 613 C CA . VAL A 1 79 ? 3.105 1.200 1.042 1.00 98.25 79 VAL A CA 1
ATOM 614 C C . VAL A 1 79 ? 3.392 0.514 2.375 1.00 98.25 79 VAL A C 1
ATOM 616 O O . VAL A 1 79 ? 2.651 0.710 3.334 1.00 98.25 79 VAL A O 1
ATOM 619 N N . THR A 1 80 ? 4.484 -0.247 2.476 1.00 98.31 80 THR A N 1
ATOM 620 C CA . THR A 1 80 ? 4.884 -0.916 3.724 1.00 98.31 80 THR A CA 1
ATOM 621 C C . THR A 1 80 ? 5.099 0.085 4.850 1.00 98.31 80 THR A C 1
ATOM 623 O O . THR A 1 80 ? 4.598 -0.113 5.957 1.00 98.31 80 THR A O 1
ATOM 626 N N . LYS A 1 81 ? 5.820 1.178 4.576 1.00 98.19 81 LYS A N 1
ATOM 627 C CA . LYS A 1 81 ? 6.031 2.250 5.549 1.00 98.19 81 LYS A CA 1
ATOM 628 C C . LYS A 1 81 ? 4.699 2.820 6.023 1.00 98.19 81 LYS A C 1
ATOM 630 O O . LYS A 1 81 ? 4.489 2.922 7.227 1.00 98.19 81 LYS A O 1
ATOM 635 N N . GLU A 1 82 ? 3.800 3.130 5.095 1.00 98.12 82 GLU A N 1
ATOM 636 C CA . GLU A 1 82 ? 2.502 3.714 5.423 1.00 98.12 82 GLU A CA 1
ATOM 637 C C . GLU A 1 82 ? 1.645 2.785 6.289 1.00 98.12 82 GLU A C 1
ATOM 639 O O . GLU A 1 82 ? 1.109 3.205 7.317 1.00 98.12 82 GLU A O 1
ATOM 644 N N . LEU A 1 83 ? 1.574 1.501 5.925 1.00 98.12 83 LEU A N 1
ATOM 645 C CA . LEU A 1 83 ? 0.846 0.489 6.689 1.00 98.12 83 LEU A CA 1
ATOM 646 C C . LEU A 1 83 ? 1.386 0.366 8.115 1.00 98.12 83 LEU A C 1
ATOM 648 O O . LEU A 1 83 ? 0.611 0.377 9.071 1.00 98.12 83 LEU A O 1
ATOM 652 N N . ARG A 1 84 ? 2.712 0.290 8.270 1.00 97.75 84 ARG A N 1
ATOM 653 C CA . ARG A 1 84 ? 3.367 0.175 9.579 1.00 97.75 84 ARG A CA 1
ATOM 654 C C . ARG A 1 84 ? 3.150 1.413 10.435 1.00 97.75 84 ARG A C 1
ATOM 656 O O . ARG A 1 84 ? 2.843 1.277 11.616 1.00 97.75 84 ARG A O 1
ATOM 663 N N . THR A 1 85 ? 3.287 2.603 9.852 1.00 97.50 85 THR A N 1
ATOM 664 C CA . THR A 1 85 ? 3.087 3.871 10.562 1.00 97.50 85 THR A CA 1
ATOM 665 C C . THR A 1 85 ? 1.650 4.009 11.055 1.00 97.50 85 THR A C 1
ATOM 667 O O . THR A 1 85 ? 1.449 4.353 12.216 1.00 97.50 85 THR A O 1
ATOM 670 N N . PHE A 1 86 ? 0.655 3.694 10.223 1.00 97.81 86 PHE A N 1
ATOM 671 C CA . PHE A 1 86 ? -0.748 3.810 10.619 1.00 97.81 86 PHE A CA 1
ATOM 672 C C . PHE A 1 86 ? -1.180 2.713 11.603 1.00 97.81 86 PHE A C 1
ATOM 674 O O . PHE A 1 86 ? -1.794 2.996 12.630 1.00 97.81 86 PHE A O 1
ATOM 681 N N . ALA A 1 87 ? -0.850 1.450 11.322 1.00 96.62 87 ALA A N 1
ATOM 682 C CA . ALA A 1 87 ? -1.297 0.327 12.143 1.00 96.62 87 ALA A CA 1
ATOM 683 C C . ALA A 1 87 ? -0.501 0.168 13.449 1.00 96.62 87 ALA A C 1
ATOM 685 O O . ALA A 1 87 ? -0.994 -0.487 14.376 1.00 96.62 87 ALA A O 1
ATOM 686 N N . SER A 1 88 ? 0.707 0.747 13.519 1.00 96.38 88 SER A N 1
ATOM 687 C CA . SER A 1 88 ? 1.722 0.455 14.542 1.00 96.38 88 SER A CA 1
ATOM 688 C C . SER A 1 88 ? 2.038 -1.044 14.639 1.00 96.38 88 SER A C 1
ATOM 690 O O . SER A 1 88 ? 2.195 -1.593 15.725 1.00 96.38 88 SER A O 1
ATOM 692 N N . ASP A 1 89 ? 2.096 -1.713 13.485 1.00 93.75 89 ASP A N 1
ATOM 693 C CA . ASP A 1 89 ? 2.304 -3.157 13.367 1.00 93.75 89 ASP A CA 1
ATOM 694 C C . ASP A 1 89 ? 3.479 -3.447 12.431 1.00 93.75 89 ASP A C 1
ATOM 696 O O . ASP A 1 89 ? 3.390 -3.237 11.221 1.00 93.75 89 ASP A O 1
ATOM 700 N N . GLY A 1 90 ? 4.587 -3.935 12.993 1.00 94.31 90 GLY A N 1
ATOM 701 C CA . GLY A 1 90 ? 5.802 -4.255 12.239 1.00 94.31 90 GLY A CA 1
ATOM 702 C C . GLY A 1 90 ? 5.661 -5.456 11.297 1.00 94.31 90 GLY A C 1
ATOM 703 O O . GLY A 1 90 ? 6.470 -5.604 10.376 1.00 94.31 90 GLY A O 1
ATOM 704 N N . HIS A 1 91 ? 4.633 -6.286 11.483 1.00 94.81 91 HIS A N 1
ATOM 705 C CA . HIS A 1 91 ? 4.401 -7.479 10.669 1.00 94.81 91 HIS A CA 1
ATOM 706 C C . HIS A 1 91 ? 3.653 -7.176 9.369 1.00 94.81 91 HIS A C 1
ATOM 708 O O . HIS A 1 91 ? 3.615 -8.026 8.483 1.00 94.81 91 HIS A O 1
ATOM 714 N N . LEU A 1 92 ? 3.099 -5.970 9.213 1.00 94.75 92 LEU A N 1
ATOM 715 C CA . LEU A 1 92 ? 2.519 -5.540 7.946 1.00 94.75 92 LEU A CA 1
ATOM 716 C C . LEU A 1 92 ? 3.622 -5.131 6.972 1.00 94.75 92 LEU A C 1
ATOM 718 O O . LEU A 1 92 ? 4.428 -4.241 7.256 1.00 94.75 92 LEU A O 1
ATOM 722 N N . TYR A 1 93 ? 3.655 -5.783 5.815 1.00 95.62 93 TYR A N 1
ATOM 723 C CA . TYR A 1 93 ? 4.516 -5.417 4.699 1.00 95.62 93 TYR A CA 1
ATOM 724 C C . TYR A 1 93 ? 3.911 -5.868 3.371 1.00 95.62 93 TYR A C 1
ATOM 726 O O . TYR A 1 93 ? 3.097 -6.788 3.307 1.00 95.62 93 TYR A O 1
ATOM 734 N N . VAL A 1 94 ? 4.331 -5.196 2.307 1.00 95.31 94 VAL A N 1
ATOM 735 C CA . VAL A 1 94 ? 4.043 -5.530 0.915 1.00 95.31 94 VAL A CA 1
ATOM 736 C C . VAL A 1 94 ? 5.384 -5.757 0.235 1.00 95.31 94 VAL A C 1
ATOM 738 O O . VAL A 1 94 ? 6.328 -5.009 0.472 1.00 95.31 94 VAL A O 1
ATOM 741 N N . ARG A 1 95 ? 5.475 -6.802 -0.588 1.00 94.00 95 ARG A N 1
ATOM 742 C CA . ARG A 1 95 ? 6.681 -7.115 -1.356 1.00 94.00 95 ARG A CA 1
ATOM 743 C C . ARG A 1 95 ? 6.312 -7.419 -2.796 1.00 94.00 95 ARG A C 1
ATOM 745 O O . ARG A 1 95 ? 5.450 -8.263 -3.046 1.00 94.00 95 ARG A O 1
ATOM 752 N N . HIS A 1 96 ? 6.970 -6.754 -3.736 1.00 92.31 96 HIS A N 1
ATOM 753 C CA . HIS A 1 96 ? 6.902 -7.119 -5.140 1.00 92.31 96 HIS A CA 1
ATOM 754 C C . HIS A 1 96 ? 7.917 -8.227 -5.439 1.00 92.31 96 HIS A C 1
ATOM 756 O O . HIS A 1 96 ? 9.119 -7.986 -5.487 1.00 92.31 96 HIS A O 1
ATOM 762 N N . ASP A 1 97 ? 7.421 -9.449 -5.641 1.00 91.88 97 ASP A N 1
ATOM 763 C CA . ASP A 1 97 ? 8.253 -10.635 -5.857 1.00 91.88 97 ASP A CA 1
ATOM 764 C C . ASP A 1 97 ? 7.744 -11.452 -7.062 1.00 91.88 97 ASP A C 1
ATOM 766 O O . ASP A 1 97 ? 6.868 -12.314 -6.920 1.00 91.88 97 ASP A O 1
ATOM 770 N N . PRO A 1 98 ? 8.226 -11.156 -8.286 1.00 87.81 98 PRO A N 1
ATOM 771 C CA . PRO A 1 98 ? 7.783 -11.841 -9.498 1.00 87.81 98 PRO A CA 1
ATOM 772 C C . PRO A 1 98 ? 8.088 -13.341 -9.518 1.00 87.81 98 PRO A C 1
ATOM 774 O O . PRO A 1 98 ? 7.410 -14.077 -10.237 1.00 87.81 98 PRO A O 1
ATOM 777 N N . GLU A 1 99 ? 9.110 -13.791 -8.789 1.00 88.88 99 GLU A N 1
ATOM 778 C CA . GLU A 1 99 ? 9.495 -15.204 -8.718 1.00 88.88 99 GLU A CA 1
ATOM 779 C C . GLU A 1 99 ? 8.488 -15.975 -7.880 1.00 88.88 99 GLU A C 1
ATOM 781 O O . GLU A 1 99 ? 7.858 -16.897 -8.399 1.00 88.88 99 GLU A O 1
ATOM 786 N N . VAL A 1 100 ? 8.209 -15.495 -6.667 1.00 87.50 100 VAL A N 1
ATOM 787 C CA . VAL A 1 100 ? 7.173 -16.077 -5.805 1.00 87.50 100 VAL A CA 1
ATOM 788 C C . VAL A 1 100 ? 5.815 -16.079 -6.509 1.00 87.50 100 VAL A C 1
ATOM 790 O O . VAL A 1 100 ? 5.104 -17.079 -6.496 1.00 87.50 100 VAL A O 1
ATOM 793 N N . VAL A 1 101 ? 5.446 -14.996 -7.203 1.00 86.62 101 VAL A N 1
ATOM 794 C CA . VAL A 1 101 ? 4.182 -14.958 -7.963 1.00 86.62 101 VAL A CA 1
ATOM 795 C C . VAL A 1 101 ? 4.156 -16.003 -9.086 1.00 86.62 101 VAL A C 1
ATOM 797 O O . VAL A 1 101 ? 3.100 -16.572 -9.367 1.00 86.62 101 VAL A O 1
ATOM 800 N N . ARG A 1 102 ? 5.287 -16.256 -9.752 1.00 88.38 102 ARG A N 1
ATOM 801 C CA . ARG A 1 102 ? 5.393 -17.265 -10.816 1.00 88.38 102 ARG A CA 1
ATOM 802 C C . ARG A 1 102 ? 5.259 -18.678 -10.255 1.00 88.38 102 ARG A C 1
ATOM 804 O O . ARG A 1 102 ? 4.549 -19.483 -10.851 1.00 88.38 102 ARG A O 1
ATOM 811 N N . GLU A 1 103 ? 5.895 -18.951 -9.122 1.00 87.75 103 GLU A N 1
ATOM 812 C CA . GLU A 1 103 ? 5.804 -20.228 -8.407 1.00 87.75 103 GLU A CA 1
ATOM 813 C C . GLU A 1 103 ? 4.374 -20.501 -7.934 1.00 87.75 103 GLU A C 1
ATOM 815 O O . GLU A 1 103 ? 3.832 -21.572 -8.190 1.00 87.75 103 GLU A O 1
ATOM 820 N N . LEU A 1 104 ? 3.709 -19.501 -7.348 1.00 85.50 104 LEU A N 1
ATOM 821 C CA . LEU A 1 104 ? 2.319 -19.619 -6.898 1.00 85.50 104 LEU A CA 1
ATOM 822 C C . LEU A 1 104 ? 1.326 -19.853 -8.048 1.00 85.50 104 LEU A C 1
ATOM 824 O O . LEU A 1 104 ? 0.275 -20.455 -7.841 1.00 85.50 104 LEU A O 1
ATOM 828 N N . LYS A 1 105 ? 1.633 -19.370 -9.258 1.00 86.56 105 LYS A N 1
ATOM 829 C CA . LYS A 1 105 ? 0.796 -19.575 -10.453 1.00 86.56 105 LYS A CA 1
ATOM 830 C C . LYS A 1 105 ? 1.029 -20.919 -11.131 1.00 86.56 105 LYS A C 1
ATOM 832 O O . LYS A 1 105 ? 0.111 -21.430 -11.764 1.00 86.56 105 LYS A O 1
ATOM 837 N N . ASN A 1 106 ? 2.232 -21.471 -11.002 1.00 87.06 106 ASN A N 1
ATOM 838 C CA . ASN A 1 106 ? 2.617 -22.751 -11.582 1.00 87.06 106 ASN A CA 1
ATOM 839 C C . ASN A 1 106 ? 3.040 -23.709 -10.463 1.00 87.06 106 ASN A C 1
ATOM 841 O O . ASN A 1 106 ? 4.229 -24.023 -10.367 1.00 87.06 106 ASN A O 1
ATOM 845 N N . PRO A 1 107 ? 2.107 -24.163 -9.606 1.00 68.44 107 PRO A N 1
ATOM 846 C CA . PRO A 1 107 ? 2.438 -25.124 -8.569 1.00 68.44 107 PRO A CA 1
ATOM 847 C C . PRO A 1 107 ? 2.868 -26.430 -9.243 1.00 68.44 107 PRO A C 1
ATOM 849 O O . PRO A 1 107 ? 2.042 -27.216 -9.709 1.00 68.44 107 PRO A O 1
ATOM 852 N N . SER A 1 108 ? 4.177 -26.649 -9.345 1.00 67.19 108 SER A N 1
ATOM 853 C CA . SER A 1 108 ? 4.717 -27.936 -9.765 1.00 67.19 108 SER A CA 1
ATOM 854 C C . SER A 1 108 ? 4.233 -29.003 -8.775 1.00 67.19 108 SER A C 1
ATOM 856 O O . SER A 1 108 ? 4.355 -28.794 -7.568 1.00 67.19 108 SER A O 1
ATOM 858 N N . PRO A 1 109 ? 3.729 -30.164 -9.227 1.00 61.19 109 PRO A N 1
ATOM 859 C CA . PRO A 1 109 ? 3.242 -31.230 -8.342 1.00 61.19 109 PRO A CA 1
ATOM 860 C C . PRO A 1 109 ? 4.348 -31.950 -7.540 1.00 61.19 109 PRO A C 1
ATOM 862 O O . PRO A 1 109 ? 4.109 -33.012 -6.974 1.00 61.19 109 PRO A O 1
ATOM 865 N N . GLN A 1 110 ? 5.565 -31.405 -7.483 1.00 54.97 110 GLN A N 1
ATOM 866 C CA . GLN A 1 110 ? 6.722 -31.995 -6.814 1.00 54.97 110 GLN A CA 1
ATOM 867 C C . GLN A 1 110 ? 7.448 -30.922 -6.005 1.00 54.97 110 GLN A C 1
ATOM 869 O O . GLN A 1 110 ? 8.146 -30.080 -6.565 1.00 54.97 110 GLN A O 1
ATOM 874 N N . GLY A 1 111 ? 7.280 -30.966 -4.684 1.00 49.81 111 GLY A N 1
ATOM 875 C CA . GLY A 1 111 ? 8.026 -30.117 -3.761 1.00 49.81 111 GLY A CA 1
ATOM 876 C C . GLY A 1 111 ? 7.309 -29.906 -2.438 1.00 49.81 111 GLY A C 1
ATOM 877 O O . GLY A 1 111 ? 6.853 -28.804 -2.149 1.00 49.81 111 GLY A O 1
ATOM 878 N N . GLU A 1 112 ? 7.222 -30.957 -1.627 1.00 51.34 112 GLU A N 1
ATOM 879 C CA . GLU A 1 112 ? 7.040 -30.805 -0.186 1.00 51.34 112 GLU A CA 1
ATOM 880 C C . GLU A 1 112 ? 8.071 -29.794 0.357 1.00 51.34 112 GLU A C 1
ATOM 882 O O . GLU A 1 112 ? 9.274 -29.949 0.158 1.00 51.34 112 GLU A O 1
ATOM 887 N N . GLY A 1 113 ? 7.590 -28.747 1.032 1.00 54.72 113 GLY A N 1
ATOM 888 C CA . GLY A 1 113 ? 8.355 -27.995 2.028 1.00 54.72 113 GLY A CA 1
ATOM 889 C C . GLY A 1 113 ? 9.580 -27.210 1.550 1.00 54.72 113 GLY A C 1
ATOM 890 O O . GLY A 1 113 ? 10.665 -27.399 2.095 1.00 54.72 113 GLY A O 1
ATOM 891 N N . GLN A 1 114 ? 9.425 -26.237 0.646 1.00 44.88 114 GLN A N 1
ATOM 892 C CA . GLN A 1 114 ? 10.401 -25.141 0.594 1.00 44.88 114 GLN A CA 1
ATOM 893 C C . GLN A 1 114 ? 10.069 -24.095 1.660 1.00 44.88 114 GLN A C 1
ATOM 895 O O . GLN A 1 114 ? 9.218 -23.221 1.519 1.00 44.88 114 GLN A O 1
ATOM 900 N N . ASN A 1 115 ? 10.754 -24.277 2.782 1.00 43.81 115 ASN A N 1
ATOM 901 C CA . ASN A 1 115 ? 10.849 -23.398 3.928 1.00 43.81 115 ASN A CA 1
ATOM 902 C C . ASN A 1 115 ? 11.296 -21.985 3.497 1.00 43.81 115 ASN A C 1
ATOM 904 O O . ASN A 1 115 ? 12.481 -21.742 3.283 1.00 43.81 115 ASN A O 1
ATOM 908 N N . LEU A 1 116 ? 10.358 -21.038 3.414 1.00 53.44 116 LEU A N 1
ATOM 909 C CA . LEU A 1 116 ? 10.643 -19.603 3.280 1.00 53.44 116 LEU A CA 1
ATOM 910 C C . LEU A 1 116 ? 11.093 -18.995 4.625 1.00 53.44 116 LEU A C 1
ATOM 912 O O . LEU A 1 116 ? 10.591 -17.957 5.048 1.00 53.44 116 LEU A O 1
ATOM 916 N N . THR A 1 117 ? 12.045 -19.630 5.311 1.00 43.62 117 THR A N 1
ATOM 917 C CA . THR A 1 117 ? 12.782 -19.020 6.425 1.00 43.62 117 THR A CA 1
ATOM 918 C C . THR A 1 117 ? 14.177 -18.694 5.927 1.00 43.62 117 THR A C 1
ATOM 920 O O . THR A 1 117 ? 15.115 -19.479 6.056 1.00 43.62 117 THR A O 1
ATOM 923 N N . GLY A 1 118 ? 14.325 -17.504 5.353 1.00 46.59 118 GLY A N 1
ATOM 924 C CA . GLY A 1 118 ? 15.633 -16.883 5.242 1.00 46.59 118 GLY A CA 1
ATOM 925 C C . GLY A 1 118 ? 16.120 -16.540 6.642 1.00 46.59 118 GLY A C 1
ATOM 926 O O . GLY A 1 118 ? 15.835 -15.453 7.115 1.00 46.59 118 GLY A O 1
ATOM 927 N N . ASN A 1 119 ? 16.828 -17.460 7.297 1.00 44.09 119 ASN A N 1
ATOM 928 C CA . ASN A 1 119 ? 17.683 -17.156 8.435 1.00 44.09 119 ASN A CA 1
ATOM 929 C C . ASN A 1 119 ? 18.964 -17.976 8.315 1.00 44.09 119 ASN A C 1
ATOM 931 O O . ASN A 1 119 ? 18.966 -19.204 8.356 1.00 44.09 119 ASN A O 1
ATOM 935 N N . ASN A 1 120 ? 20.058 -17.241 8.174 1.00 51.03 120 ASN A N 1
ATOM 936 C CA . ASN A 1 120 ? 21.426 -17.699 8.303 1.00 51.03 120 ASN A CA 1
ATOM 937 C C . ASN A 1 120 ? 21.632 -18.181 9.753 1.00 51.03 120 ASN A C 1
ATOM 939 O O . ASN A 1 120 ? 22.049 -17.418 10.620 1.00 51.03 120 ASN A O 1
ATOM 943 N N . ALA A 1 121 ? 21.234 -19.418 10.047 1.00 41.47 121 ALA A N 1
ATOM 944 C CA . ALA A 1 121 ? 21.434 -20.043 11.345 1.00 41.47 121 ALA A CA 1
ATOM 945 C C . ALA A 1 121 ? 22.669 -20.938 11.263 1.00 41.47 121 ALA A C 1
ATOM 947 O O . ALA A 1 12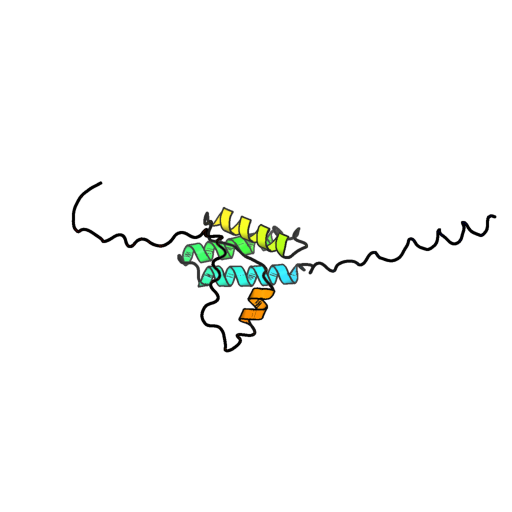1 ? 22.625 -22.076 10.792 1.00 41.47 121 ALA A O 1
ATOM 948 N N . SER A 1 122 ? 23.784 -20.378 11.732 1.00 43.53 122 SER A N 1
ATOM 949 C CA . SER A 1 122 ? 24.934 -21.132 12.207 1.00 43.53 122 SER A CA 1
ATOM 950 C C . SER A 1 122 ? 24.487 -22.386 12.954 1.00 43.53 122 SER A C 1
ATOM 952 O O . SER A 1 122 ? 23.771 -22.331 13.950 1.00 43.53 122 SER A O 1
ATOM 954 N N . LYS A 1 123 ? 24.972 -23.508 12.436 1.00 48.78 123 LYS A N 1
ATOM 955 C CA . LYS A 1 123 ? 25.169 -24.805 13.075 1.00 48.78 123 LYS A CA 1
ATOM 956 C C . LYS A 1 123 ? 25.270 -24.706 14.610 1.00 48.78 123 LYS A C 1
ATOM 958 O O . LYS A 1 123 ? 26.278 -24.229 15.120 1.00 48.78 123 LYS A O 1
ATOM 963 N N . SER A 1 124 ? 24.282 -25.245 15.320 1.00 48.84 124 SER A N 1
ATOM 964 C CA . SER A 1 124 ? 24.447 -25.748 16.689 1.00 48.84 124 SER A CA 1
ATOM 965 C C . SER A 1 124 ? 23.531 -26.960 16.887 1.00 48.84 124 SER A C 1
ATOM 967 O O . SER A 1 124 ? 22.345 -26.872 16.569 1.00 48.84 124 SER A O 1
ATOM 969 N N . PRO A 1 125 ? 24.059 -28.107 17.347 1.00 47.31 125 PRO A N 1
ATOM 970 C CA . PRO A 1 125 ? 23.266 -29.305 17.576 1.00 47.31 125 PRO A CA 1
ATOM 971 C C . PRO A 1 125 ? 22.348 -29.101 18.785 1.00 47.31 125 PRO A C 1
ATOM 973 O O . PRO A 1 125 ? 22.783 -28.644 19.842 1.00 47.31 125 PRO A O 1
ATOM 976 N N . VAL A 1 126 ? 21.074 -29.444 18.608 1.00 47.53 126 VAL A N 1
ATOM 977 C CA . VAL A 1 126 ? 20.058 -29.457 19.662 1.00 47.53 126 VAL A CA 1
ATOM 978 C C . VAL A 1 126 ? 20.467 -30.488 20.713 1.00 47.53 126 VAL A C 1
ATOM 980 O O . VAL A 1 126 ? 20.444 -31.687 20.450 1.00 47.53 126 VAL A O 1
ATOM 983 N N . ALA A 1 127 ? 20.857 -30.018 21.895 1.00 50.03 127 ALA A N 1
ATOM 984 C CA . ALA A 1 127 ? 20.873 -30.841 23.093 1.00 50.03 127 ALA A CA 1
ATOM 985 C C . ALA A 1 127 ? 19.453 -30.846 23.672 1.00 50.03 127 ALA A C 1
ATOM 987 O O . ALA A 1 127 ? 18.903 -29.787 23.974 1.00 50.03 127 ALA A O 1
ATOM 988 N N . GLU A 1 128 ? 18.857 -32.032 23.790 1.00 45.66 128 GLU A N 1
ATOM 989 C CA . GLU A 1 128 ? 17.587 -32.253 24.483 1.00 45.66 128 GLU A CA 1
ATOM 990 C C . GLU A 1 128 ? 17.674 -31.732 25.925 1.00 45.66 128 GLU A C 1
ATOM 992 O O . GLU A 1 128 ? 18.366 -32.304 26.771 1.00 45.66 128 GLU A O 1
ATOM 997 N N . SER A 1 129 ? 16.952 -30.656 26.237 1.00 55.69 129 SER A N 1
ATOM 998 C CA . SER A 1 129 ? 16.682 -30.276 27.620 1.00 55.69 129 SER A CA 1
ATOM 999 C C . SER A 1 129 ? 15.502 -31.100 28.134 1.00 55.69 129 SER A C 1
ATOM 1001 O O . SER A 1 129 ? 14.333 -30.839 27.858 1.00 55.69 129 SER A O 1
ATOM 1003 N N . LYS A 1 130 ? 15.838 -32.140 28.896 1.00 54.22 130 LYS A N 1
ATOM 1004 C CA . LYS A 1 130 ? 14.910 -32.923 29.710 1.00 54.22 130 LYS A CA 1
ATOM 1005 C C . LYS A 1 130 ? 14.183 -31.988 30.685 1.00 54.22 130 LYS A C 1
ATOM 1007 O O . LYS A 1 130 ? 14.817 -31.396 31.555 1.00 54.22 130 LYS A O 1
ATOM 1012 N N . VAL A 1 131 ? 12.865 -31.863 30.533 1.00 51.25 131 VAL A N 1
ATOM 1013 C CA . VAL A 1 131 ? 11.996 -31.180 31.501 1.00 51.25 131 VAL A CA 1
ATOM 1014 C C . VAL A 1 131 ? 12.069 -31.956 32.814 1.00 51.25 131 VAL A C 1
ATOM 1016 O O . VAL A 1 131 ? 11.768 -33.149 32.851 1.00 51.25 131 VAL A O 1
ATOM 1019 N N . ILE A 1 132 ? 12.530 -31.293 33.872 1.00 63.66 132 ILE A N 1
ATOM 1020 C CA . ILE A 1 132 ? 12.416 -31.788 35.242 1.00 63.66 132 ILE A CA 1
ATOM 1021 C C . ILE A 1 132 ? 11.215 -31.073 35.849 1.00 63.66 132 ILE A C 1
ATOM 1023 O O . ILE A 1 132 ? 11.168 -29.842 35.858 1.00 63.66 132 ILE A O 1
ATOM 1027 N N . ASP A 1 133 ? 10.239 -31.847 36.309 1.00 51.66 133 ASP A N 1
ATOM 1028 C CA . ASP A 1 133 ? 9.081 -31.327 37.021 1.00 51.66 133 ASP A CA 1
ATOM 1029 C C . ASP A 1 133 ? 9.532 -30.642 38.322 1.00 51.66 133 ASP A C 1
ATOM 1031 O O . ASP A 1 133 ? 10.267 -31.227 39.118 1.00 51.66 133 ASP A O 1
ATOM 1035 N N . ASN A 1 134 ? 9.031 -29.420 38.536 1.00 49.41 134 ASN A N 1
ATOM 1036 C CA . ASN A 1 134 ? 9.177 -28.557 39.718 1.00 49.41 134 ASN A CA 1
ATOM 1037 C C . ASN A 1 134 ? 10.533 -27.847 39.940 1.00 49.41 134 ASN A C 1
ATOM 1039 O O . ASN A 1 134 ? 11.494 -28.452 40.408 1.00 49.41 134 ASN A O 1
ATOM 1043 N N . ASN A 1 135 ? 10.516 -26.504 39.816 1.00 39.47 135 ASN A N 1
ATOM 1044 C CA . ASN A 1 135 ? 10.760 -25.537 40.917 1.00 39.47 135 ASN A CA 1
ATOM 1045 C C . ASN A 1 135 ? 11.640 -24.309 40.542 1.00 39.47 135 ASN A C 1
ATOM 1047 O O . ASN A 1 135 ? 12.860 -24.386 40.608 1.00 39.47 135 ASN A O 1
ATOM 1051 N N . ILE A 1 136 ? 10.965 -23.170 40.296 1.00 46.03 136 ILE A N 1
ATOM 1052 C CA . ILE A 1 136 ? 11.312 -21.773 40.672 1.00 46.03 136 ILE A CA 1
ATOM 1053 C C . ILE A 1 136 ? 12.608 -21.141 40.113 1.00 46.03 136 ILE A C 1
ATOM 1055 O O . ILE A 1 136 ? 13.717 -21.553 40.445 1.00 46.03 136 ILE A O 1
ATOM 1059 N N . GLY A 1 137 ? 12.429 -20.012 39.408 1.00 36.16 137 GLY A N 1
ATOM 1060 C CA . GLY A 1 137 ? 13.465 -19.025 39.078 1.00 36.16 137 GLY A CA 1
ATOM 1061 C C . GLY A 1 137 ? 13.082 -18.136 37.908 1.00 36.16 137 GLY A C 1
ATOM 1062 O O . GLY A 1 137 ? 13.477 -18.499 36.782 1.00 36.16 137 GLY A O 1
#

pLDDT: mean 78.27, std 22.0, range [36.16, 98.62]

Sequence (137 aa):
MRILHLLISTLALFNVQSTTAQEVTAEKRNDAIKNIAKYIAANYVNAEKGGQIASHIQSANFKGQFDKATTWKEFDEGVTKELRTFASDGHLYVRHDPEVVRELKNPSPQGEGQNLTGNNASKSPVAESKVIDNNIG

Foldseek 3Di:
DPVVVVVVVPPPDDDPPPPPQPWQDLVNLLVVLLVVLVCQCVDPPDNVLSNVLSVQSNVCSVVVVQVPRGHPVSSQVSSQVSSCVVSVDNPDGDDDDVVVVVCVVDVDPDDDDPDPDPDPDPDDDDDDDDDDPDDDD